Protein AF-A0A3L7QNC2-F1 (afdb_monomer)

Mean predicted aligned error: 6.71 Å

pLDDT: mean 83.03, std 13.18, range [39.28, 94.5]

Solvent-accessible surface area (backbone atoms only — not comparable to full-atom values): 5375 Å² total; per-residue (Å²): 134,83,81,76,73,72,75,81,75,78,63,50,63,39,46,62,66,66,43,55,74,58,24,48,76,41,83,70,45,57,19,59,52,102,90,37,72,56,58,41,26,38,30,34,75,87,78,59,36,32,34,35,63,65,64,33,72,47,60,46,96,85,60,37,39,36,32,36,63,84,47,78,49,76,47,58,71,82,54,62,56,66,62,29,39,18,23,35,66,45,80,108

Structure (mmCIF, N/CA/C/O backbone):
data_AF-A0A3L7QNC2-F1
#
_entry.id   AF-A0A3L7QNC2-F1
#
loop_
_atom_site.group_PDB
_atom_site.id
_atom_site.type_symbol
_atom_site.label_atom_id
_atom_site.label_alt_id
_atom_site.label_comp_id
_atom_site.label_asym_id
_atom_site.label_entity_id
_atom_site.label_seq_id
_atom_site.pdbx_PDB_ins_code
_atom_site.Cartn_x
_atom_site.Cartn_y
_atom_site.Cartn_z
_atom_site.occupancy
_atom_site.B_iso_or_equiv
_atom_site.auth_seq_id
_atom_site.auth_comp_id
_atom_site.auth_asym_id
_atom_site.auth_atom_id
_atom_site.pdbx_PDB_model_num
ATOM 1 N N . MET A 1 1 ? -2.504 35.731 13.638 1.00 39.28 1 MET A N 1
ATOM 2 C CA . MET A 1 1 ? -2.916 34.347 13.955 1.00 39.28 1 MET A CA 1
ATOM 3 C C . MET A 1 1 ? -2.408 33.453 12.840 1.00 39.28 1 MET A C 1
ATOM 5 O O . MET A 1 1 ? -3.051 33.343 11.807 1.00 39.28 1 MET A O 1
ATOM 9 N N . GLU A 1 2 ? -1.210 32.899 13.000 1.00 41.47 2 GLU A N 1
ATOM 10 C CA . GLU A 1 2 ? -0.651 31.956 12.032 1.00 41.47 2 GLU A CA 1
ATOM 11 C C . GLU A 1 2 ? -1.347 30.609 12.233 1.00 41.47 2 GLU A C 1
ATOM 13 O O . GLU A 1 2 ? -1.151 29.934 13.247 1.00 41.47 2 GLU A O 1
ATOM 18 N N . LEU A 1 3 ? -2.210 30.238 11.286 1.00 44.41 3 LEU A N 1
ATOM 19 C CA . LEU A 1 3 ? -2.724 28.880 11.159 1.00 44.41 3 LEU A CA 1
ATOM 20 C C . LEU A 1 3 ? -1.520 27.969 10.913 1.00 44.41 3 LEU A C 1
ATOM 22 O O . LEU A 1 3 ? -1.102 27.764 9.776 1.00 44.41 3 LEU A O 1
ATOM 26 N N . LYS A 1 4 ? -0.930 27.440 11.992 1.00 44.16 4 LYS A N 1
ATOM 27 C CA . LYS A 1 4 ? -0.016 26.301 11.933 1.00 44.16 4 LYS A CA 1
ATOM 28 C C . LYS A 1 4 ? -0.804 25.165 11.299 1.00 44.16 4 LYS A C 1
ATOM 30 O O . LYS A 1 4 ? -1.495 24.428 12.000 1.00 44.16 4 LYS A O 1
ATOM 35 N N . MET A 1 5 ? -0.725 25.050 9.975 1.00 45.28 5 MET A N 1
ATOM 36 C CA . MET A 1 5 ? -1.130 23.864 9.240 1.00 45.28 5 MET A CA 1
ATOM 37 C C . MET A 1 5 ? -0.331 22.723 9.862 1.00 45.28 5 MET A C 1
ATOM 39 O O . MET A 1 5 ? 0.855 22.549 9.573 1.00 45.28 5 MET A O 1
ATOM 43 N N . LYS A 1 6 ? -0.935 22.011 10.821 1.00 50.75 6 LYS A N 1
ATOM 44 C CA . LYS A 1 6 ? -0.392 20.762 11.344 1.00 50.75 6 LYS A CA 1
ATOM 45 C C . LYS A 1 6 ? -0.203 19.902 10.106 1.00 50.75 6 LYS A C 1
ATOM 47 O O . LYS A 1 6 ? -1.194 19.463 9.535 1.00 50.75 6 LYS A O 1
ATOM 52 N N . ARG A 1 7 ? 1.043 19.743 9.646 1.00 56.56 7 ARG A N 1
ATOM 53 C CA . ARG A 1 7 ? 1.374 18.839 8.543 1.00 56.56 7 ARG A CA 1
ATOM 54 C C . ARG A 1 7 ? 0.733 17.503 8.897 1.00 56.56 7 ARG A C 1
ATOM 56 O O . ARG A 1 7 ? 1.151 16.881 9.874 1.00 56.56 7 ARG A O 1
ATOM 63 N N . LEU A 1 8 ? -0.330 17.130 8.185 1.00 61.44 8 LEU A N 1
ATOM 64 C CA . LEU A 1 8 ? -1.002 15.855 8.385 1.00 61.44 8 LEU A CA 1
ATOM 65 C C . LEU A 1 8 ? 0.053 14.779 8.155 1.00 61.44 8 LEU A C 1
ATOM 67 O O . LEU A 1 8 ? 0.588 14.626 7.058 1.00 61.44 8 LEU A O 1
ATOM 71 N N . LYS A 1 9 ? 0.448 14.113 9.240 1.00 73.31 9 LYS A N 1
ATOM 72 C CA . LYS A 1 9 ? 1.461 13.071 9.180 1.00 73.31 9 LYS A CA 1
ATOM 73 C C . LYS A 1 9 ? 0.773 11.814 8.666 1.00 73.31 9 LYS A C 1
ATOM 75 O O . LYS A 1 9 ? -0.042 11.230 9.376 1.00 73.31 9 LYS A O 1
ATOM 80 N N . TYR A 1 10 ? 1.096 11.433 7.436 1.00 81.06 10 TYR A N 1
ATOM 81 C CA . TYR A 1 10 ? 0.665 10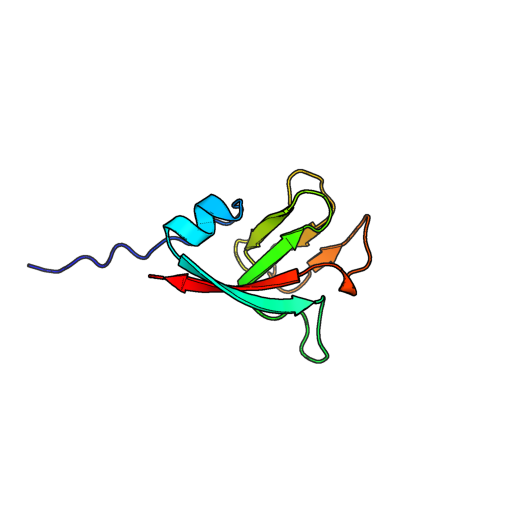.169 6.851 1.00 81.06 10 TYR A CA 1
ATOM 82 C C . TYR A 1 10 ? 1.152 9.004 7.726 1.00 81.06 10 TYR A C 1
ATOM 84 O O . TYR A 1 10 ? 2.353 8.936 8.009 1.00 81.06 10 TYR A O 1
ATOM 92 N N . PRO A 1 11 ? 0.256 8.121 8.198 1.00 86.12 11 PRO A N 1
ATOM 93 C CA . PRO A 1 11 ? 0.648 6.979 9.015 1.00 86.12 11 PRO A CA 1
ATOM 94 C C . PRO A 1 11 ? 1.466 5.986 8.186 1.00 86.12 11 PRO A C 1
ATOM 96 O O . PRO A 1 11 ? 1.067 5.633 7.085 1.00 86.12 11 PRO A O 1
ATOM 99 N N . ASP A 1 12 ? 2.595 5.500 8.693 1.00 87.06 12 ASP A N 1
ATOM 100 C CA . ASP A 1 12 ? 3.435 4.578 7.913 1.00 87.06 12 ASP A CA 1
ATOM 101 C C . ASP A 1 12 ? 2.766 3.211 7.689 1.00 87.06 12 ASP A C 1
ATOM 103 O O . ASP A 1 12 ? 3.009 2.555 6.679 1.00 87.06 12 ASP A O 1
ATOM 107 N N . VAL A 1 13 ? 1.903 2.802 8.620 1.00 88.81 13 VAL A N 1
ATOM 108 C CA . VAL A 1 13 ? 1.076 1.597 8.544 1.00 88.81 13 VAL A CA 1
ATOM 109 C C . VAL A 1 13 ? -0.303 1.941 9.100 1.00 88.81 13 VAL A C 1
ATOM 111 O O . VAL A 1 13 ? -0.393 2.542 10.172 1.00 88.81 13 VAL A O 1
ATOM 114 N N . ALA A 1 14 ? -1.365 1.586 8.382 1.00 90.31 14 ALA A N 1
ATOM 115 C CA . ALA A 1 14 ? -2.742 1.824 8.804 1.00 90.31 14 ALA A CA 1
ATOM 116 C C . ALA A 1 14 ? -3.702 0.808 8.174 1.00 90.31 14 ALA A C 1
ATOM 118 O O . ALA A 1 14 ? -3.421 0.235 7.124 1.00 90.31 14 ALA A O 1
ATOM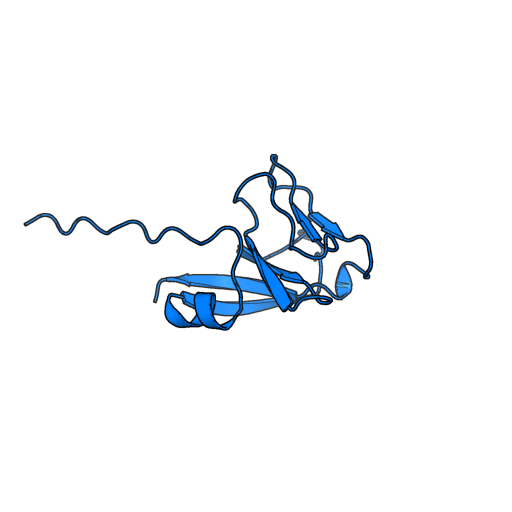 119 N N . ASP A 1 15 ? -4.846 0.585 8.807 1.00 91.19 15 ASP A N 1
ATOM 120 C CA . ASP A 1 15 ? -5.979 -0.093 8.184 1.00 91.19 15 ASP A CA 1
ATOM 121 C C . ASP A 1 15 ? -6.798 0.878 7.309 1.00 91.19 15 ASP A C 1
ATOM 123 O O . ASP A 1 15 ? -6.604 2.100 7.327 1.00 91.19 15 ASP A O 1
ATOM 127 N N . GLU A 1 16 ? -7.729 0.323 6.532 1.00 89.12 16 GLU A N 1
ATOM 128 C CA . GLU A 1 16 ? -8.557 1.098 5.608 1.00 89.12 16 GLU A CA 1
ATOM 129 C C . GLU A 1 16 ? -9.415 2.159 6.310 1.00 89.12 16 GLU A C 1
ATOM 131 O O . GLU A 1 16 ? -9.546 3.276 5.806 1.00 89.12 16 GLU A O 1
ATOM 136 N N . ALA A 1 17 ? -10.002 1.826 7.464 1.00 89.44 17 ALA A N 1
ATOM 137 C CA . ALA A 1 17 ? -10.904 2.723 8.176 1.00 89.44 17 ALA A CA 1
ATOM 138 C C . ALA A 1 17 ? -10.132 3.925 8.730 1.00 89.44 17 ALA A C 1
ATOM 140 O O . ALA A 1 17 ? -10.552 5.067 8.539 1.00 89.44 17 ALA A O 1
ATOM 141 N N . THR A 1 18 ? -8.954 3.679 9.309 1.00 89.69 18 THR A N 1
ATOM 142 C CA . THR A 1 18 ? -8.049 4.730 9.791 1.00 89.69 18 THR A CA 1
ATOM 143 C C . THR A 1 18 ? -7.614 5.676 8.668 1.00 89.69 18 THR A C 1
ATOM 145 O O . THR A 1 18 ? -7.559 6.893 8.867 1.00 89.69 18 THR A O 1
ATOM 148 N N . LEU A 1 19 ? -7.313 5.150 7.474 1.00 88.75 19 LEU A N 1
ATOM 149 C CA . LEU A 1 19 ? -6.969 5.998 6.331 1.00 88.75 19 LEU A CA 1
ATOM 150 C C . LEU A 1 19 ? -8.175 6.798 5.834 1.00 88.75 19 LEU A C 1
ATOM 152 O O . LEU A 1 19 ? -8.059 8.009 5.663 1.00 88.75 19 LEU A O 1
ATOM 156 N N . LYS A 1 20 ? -9.336 6.160 5.653 1.00 90.06 20 LYS A N 1
ATOM 157 C CA . LYS A 1 20 ? -10.557 6.818 5.155 1.00 90.06 20 LYS A CA 1
ATOM 158 C C . LYS A 1 20 ? -11.129 7.863 6.119 1.00 90.06 20 LYS A C 1
ATOM 160 O O . LYS A 1 20 ? -11.812 8.782 5.670 1.00 90.06 20 LYS A O 1
ATOM 165 N N . GLU A 1 21 ? -10.848 7.754 7.419 1.00 90.44 21 GLU A N 1
ATOM 166 C CA . GLU A 1 21 ? -11.227 8.762 8.420 1.00 90.44 21 GLU A CA 1
ATOM 167 C C . GLU A 1 21 ? -10.553 10.116 8.144 1.00 90.44 21 GLU A C 1
ATOM 169 O O . GLU A 1 21 ? -11.174 11.168 8.295 1.00 90.44 21 GLU A O 1
ATOM 174 N N . ARG A 1 22 ? -9.281 10.096 7.726 1.00 85.75 22 ARG A N 1
ATOM 175 C CA . ARG A 1 22 ? -8.418 11.292 7.669 1.00 85.75 22 ARG A CA 1
ATOM 176 C C . ARG A 1 22 ? -8.018 11.706 6.257 1.00 85.75 22 ARG A C 1
ATOM 178 O O . ARG A 1 22 ? -7.578 12.836 6.056 1.00 85.75 22 ARG A O 1
ATOM 185 N N . PHE A 1 23 ? -8.160 10.805 5.294 1.00 90.25 23 PHE A N 1
ATOM 186 C CA . PHE A 1 23 ? -7.691 10.969 3.926 1.00 90.25 23 PHE A CA 1
ATOM 187 C C . PHE A 1 23 ? -8.754 10.504 2.928 1.00 90.25 23 PHE A C 1
ATOM 189 O O . PHE A 1 23 ? -9.612 9.668 3.219 1.00 90.25 23 PHE A O 1
ATOM 196 N N . VAL A 1 24 ? -8.701 11.054 1.721 1.00 91.31 24 VAL A N 1
ATOM 197 C CA . VAL A 1 24 ? -9.365 10.471 0.558 1.00 91.31 24 VAL A CA 1
ATOM 198 C C . VAL A 1 24 ? -8.457 9.361 0.050 1.00 91.31 24 VAL A C 1
ATOM 200 O O . VAL A 1 24 ? -7.288 9.608 -0.221 1.00 91.31 24 VAL A O 1
ATOM 203 N N . VAL A 1 25 ? -8.980 8.138 -0.038 1.00 92.12 25 VAL A N 1
ATOM 204 C CA . VAL A 1 25 ? -8.229 6.958 -0.482 1.00 92.12 25 VAL A CA 1
ATOM 205 C C . VAL A 1 25 ? -8.719 6.571 -1.869 1.00 92.12 25 VAL A C 1
ATOM 207 O O . VAL A 1 25 ? -9.886 6.217 -2.030 1.00 92.12 25 VAL A O 1
ATOM 210 N N . GLN A 1 26 ? -7.836 6.642 -2.862 1.00 94.50 26 GLN A N 1
ATOM 211 C CA . GLN A 1 26 ? -8.137 6.342 -4.256 1.00 94.50 26 GLN A CA 1
ATOM 212 C C . GLN A 1 26 ? -7.274 5.180 -4.739 1.00 94.50 26 GLN A C 1
ATOM 214 O O . GLN A 1 26 ? -6.053 5.205 -4.609 1.00 94.50 26 GLN A O 1
ATOM 219 N N . PHE A 1 27 ? -7.912 4.159 -5.301 1.00 94.31 27 PHE A N 1
ATOM 220 C CA . PHE A 1 27 ? -7.214 3.057 -5.956 1.00 94.31 27 PHE A CA 1
ATOM 221 C C . PHE A 1 27 ? -6.478 3.557 -7.207 1.00 94.31 27 PHE A C 1
ATOM 223 O O . PHE A 1 27 ? -7.035 4.346 -7.972 1.00 94.31 27 PHE A O 1
ATOM 230 N N . VAL A 1 28 ? -5.244 3.092 -7.407 1.00 93.75 28 VAL A N 1
ATOM 231 C CA . VAL A 1 28 ? -4.390 3.481 -8.540 1.00 93.75 28 VAL A CA 1
ATOM 232 C C . VAL A 1 28 ? -4.174 2.300 -9.477 1.00 93.75 28 VAL A C 1
ATOM 234 O O . VAL A 1 28 ? -4.558 2.367 -10.643 1.00 93.75 28 VAL A O 1
ATOM 237 N N . SER A 1 29 ? -3.578 1.215 -8.984 1.00 93.25 29 SER A N 1
ATOM 238 C CA . SER A 1 29 ? -3.240 0.051 -9.804 1.00 93.25 29 SER A CA 1
ATOM 239 C C . SER A 1 29 ? -3.104 -1.223 -8.972 1.00 93.25 29 SER A C 1
ATOM 241 O O . SER A 1 29 ? -3.046 -1.184 -7.745 1.00 93.25 29 SER A O 1
ATOM 243 N N . ASN A 1 30 ? -3.030 -2.366 -9.650 1.00 92.81 30 ASN A N 1
ATOM 244 C CA . ASN A 1 30 ? -2.633 -3.630 -9.041 1.00 92.81 30 ASN A CA 1
ATOM 245 C C . ASN A 1 30 ? -1.173 -3.926 -9.392 1.00 92.81 30 ASN A C 1
ATOM 247 O O . ASN A 1 30 ? -0.816 -3.985 -10.568 1.00 92.81 30 ASN A O 1
ATOM 251 N N . GLY A 1 31 ? -0.352 -4.141 -8.372 1.00 88.56 31 GLY A N 1
ATOM 252 C CA . GLY A 1 31 ? 1.070 -4.419 -8.485 1.00 88.56 31 GLY A CA 1
ATOM 253 C C . GLY A 1 31 ? 1.914 -3.251 -8.998 1.00 88.56 31 GLY A C 1
ATOM 254 O O . GLY A 1 31 ? 1.460 -2.102 -9.051 1.00 88.56 31 GLY A O 1
ATOM 255 N N . PRO A 1 32 ? 3.172 -3.535 -9.370 1.00 88.88 32 PRO A N 1
ATOM 256 C CA . PRO A 1 32 ? 4.002 -2.588 -10.089 1.00 88.88 32 PRO A CA 1
ATOM 257 C C . PRO A 1 32 ? 3.544 -2.485 -11.548 1.00 88.88 32 PRO A C 1
ATOM 259 O O . PRO A 1 32 ? 3.206 -3.479 -12.187 1.00 88.88 32 PRO A O 1
ATOM 262 N N . THR A 1 33 ? 3.569 -1.269 -12.079 1.00 87.56 33 THR A N 1
ATOM 263 C CA . THR A 1 33 ? 3.363 -0.976 -13.503 1.00 87.56 33 THR A CA 1
ATOM 264 C C . THR A 1 33 ? 4.705 -0.938 -14.239 1.00 87.56 33 THR A C 1
ATOM 266 O O . THR A 1 33 ? 5.763 -1.119 -13.633 1.00 87.56 33 THR A O 1
ATOM 269 N N . ASP A 1 34 ? 4.696 -0.598 -15.529 1.00 86.81 34 ASP A N 1
ATOM 270 C CA . ASP A 1 34 ? 5.910 -0.328 -16.316 1.00 86.81 34 ASP A CA 1
ATOM 271 C C . ASP A 1 34 ? 6.762 0.816 -15.729 1.00 86.81 34 ASP A C 1
ATOM 273 O O . ASP A 1 34 ? 7.953 0.936 -16.015 1.00 86.81 34 ASP A O 1
ATOM 277 N N . ARG A 1 35 ? 6.154 1.665 -14.888 1.00 84.62 35 ARG A N 1
ATOM 278 C CA . ARG A 1 35 ? 6.810 2.759 -14.154 1.00 84.62 35 ARG A CA 1
ATOM 279 C C . ARG A 1 35 ? 7.155 2.384 -12.708 1.00 84.62 35 ARG A C 1
ATOM 281 O O . ARG A 1 35 ? 7.639 3.227 -11.955 1.00 84.62 35 ARG A O 1
ATOM 288 N N . GLY A 1 36 ? 6.919 1.132 -12.320 1.00 85.25 36 GLY A N 1
ATOM 289 C CA . GLY A 1 36 ? 7.068 0.622 -10.963 1.00 85.25 36 GLY A CA 1
ATOM 290 C C . GLY A 1 36 ? 5.795 0.759 -10.126 1.00 85.25 36 GLY A C 1
ATOM 291 O O . GLY A 1 36 ? 4.686 0.916 -10.637 1.00 85.25 36 GLY A O 1
ATOM 292 N N . TRP A 1 37 ? 5.951 0.660 -8.808 1.00 87.62 37 TRP A N 1
ATOM 293 C CA . TRP A 1 37 ? 4.851 0.788 -7.853 1.00 87.62 37 TRP A CA 1
ATOM 294 C C . TRP A 1 37 ? 4.324 2.219 -7.846 1.00 87.62 37 TRP A C 1
ATOM 296 O O . TRP A 1 37 ? 5.063 3.137 -7.490 1.00 87.62 37 TRP A O 1
ATOM 306 N N . GLU A 1 38 ? 3.059 2.423 -8.196 1.00 88.75 38 GLU A N 1
ATOM 307 C CA . GLU A 1 38 ? 2.417 3.743 -8.186 1.00 88.75 38 GLU A CA 1
ATOM 308 C C . GLU A 1 38 ? 1.687 4.007 -6.855 1.00 88.75 38 GLU A C 1
ATOM 310 O O . GLU A 1 38 ? 1.609 3.136 -5.991 1.00 88.75 38 GLU A O 1
ATOM 315 N N . GLY A 1 39 ? 1.254 5.249 -6.625 1.00 88.69 39 GLY A N 1
ATOM 316 C CA . GLY A 1 39 ? 0.559 5.649 -5.394 1.00 88.69 39 GLY A CA 1
ATOM 317 C C . GLY A 1 39 ? 1.444 5.817 -4.149 1.00 88.69 39 GLY A C 1
ATOM 318 O O . GLY A 1 39 ? 2.662 5.621 -4.173 1.00 88.69 39 GLY A O 1
ATOM 319 N N . ASN A 1 40 ? 0.808 6.194 -3.040 1.00 89.56 40 ASN A N 1
ATOM 320 C CA . ASN A 1 40 ? 1.443 6.466 -1.747 1.00 89.56 40 ASN A CA 1
ATOM 321 C C . ASN A 1 40 ? 1.398 5.263 -0.797 1.00 89.56 40 ASN A C 1
ATOM 323 O O . ASN A 1 40 ? 2.202 5.193 0.130 1.00 89.56 40 ASN A O 1
ATOM 327 N N . TYR A 1 41 ? 0.450 4.346 -0.988 1.00 92.25 41 TYR A N 1
ATOM 328 C CA . TYR A 1 41 ? 0.216 3.199 -0.116 1.00 92.25 41 TYR A CA 1
ATOM 329 C C . TYR A 1 41 ? 0.068 1.906 -0.908 1.00 92.25 41 TYR A C 1
ATOM 331 O O . TYR A 1 41 ? -0.429 1.899 -2.029 1.00 92.25 41 TYR A O 1
ATOM 339 N N . LEU A 1 42 ? 0.472 0.811 -0.276 1.00 9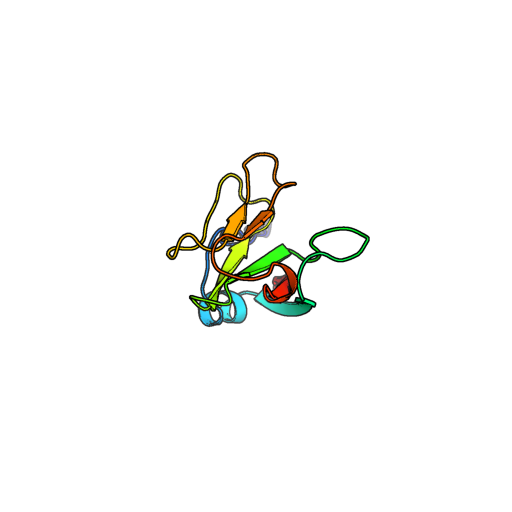2.31 42 LEU A N 1
ATOM 340 C CA . LEU A 1 42 ? 0.351 -0.555 -0.766 1.00 92.31 42 LEU A CA 1
ATOM 341 C C . LEU A 1 42 ? -0.539 -1.320 0.198 1.00 92.31 42 LEU A C 1
ATOM 343 O O . LEU A 1 42 ? -0.255 -1.342 1.394 1.00 92.31 42 LEU A O 1
ATOM 347 N N . LYS A 1 43 ? -1.598 -1.950 -0.288 1.00 94.06 43 LYS A N 1
ATOM 348 C CA . LYS A 1 43 ? -2.485 -2.760 0.536 1.00 94.06 43 LYS A CA 1
ATOM 349 C C . LYS A 1 43 ? -2.080 -4.221 0.432 1.00 94.06 43 LYS A C 1
ATOM 351 O O . LYS A 1 43 ? -2.004 -4.795 -0.651 1.00 94.06 43 LYS A O 1
ATOM 356 N N . CYS A 1 44 ? -1.824 -4.826 1.583 1.00 92.62 44 CYS A N 1
ATOM 357 C CA . CYS A 1 44 ? -1.477 -6.231 1.663 1.00 92.62 44 CYS A CA 1
ATOM 358 C C . CYS A 1 44 ? -2.693 -7.109 1.327 1.00 92.62 44 CYS A C 1
ATOM 360 O O . CYS A 1 44 ? -3.690 -7.014 2.043 1.00 92.62 44 CYS A O 1
ATOM 362 N N . PRO A 1 45 ? -2.620 -7.996 0.318 1.00 91.06 45 PRO A N 1
ATOM 363 C CA . PRO A 1 45 ? -3.729 -8.890 -0.023 1.00 91.06 45 PRO A CA 1
ATOM 364 C C . PRO A 1 45 ? -4.010 -9.933 1.069 1.00 91.06 45 PRO A C 1
ATOM 366 O O . PRO A 1 45 ? -5.114 -10.454 1.146 1.00 91.06 45 PRO A O 1
ATOM 369 N N . GLU A 1 46 ? -3.036 -10.214 1.940 1.00 90.69 46 GLU A N 1
ATOM 370 C CA . GLU A 1 46 ? -3.170 -11.221 3.001 1.00 90.69 46 GLU A CA 1
ATOM 371 C C . GLU A 1 46 ? -3.846 -10.665 4.256 1.00 90.69 46 GLU A C 1
ATOM 373 O O . GLU A 1 46 ? -4.743 -11.285 4.817 1.00 90.69 46 GLU A O 1
ATOM 378 N N . CYS A 1 47 ? -3.413 -9.489 4.721 1.00 90.19 47 CYS A N 1
ATOM 379 C CA . CYS A 1 47 ? -3.889 -8.919 5.985 1.00 90.19 47 CYS A CA 1
ATOM 380 C C . CYS A 1 47 ? -4.692 -7.620 5.821 1.00 90.19 47 CYS A C 1
ATOM 382 O O . CYS A 1 47 ? -5.091 -7.031 6.821 1.00 90.19 47 CYS A O 1
ATOM 384 N N . GLY A 1 48 ? -4.881 -7.124 4.594 1.00 90.38 48 GLY A N 1
ATOM 385 C CA . GLY A 1 48 ? -5.666 -5.920 4.283 1.00 90.38 48 GLY A CA 1
ATOM 386 C C . GLY A 1 48 ? -5.074 -4.592 4.770 1.00 90.38 48 GLY A C 1
ATOM 387 O O . GLY A 1 48 ? -5.6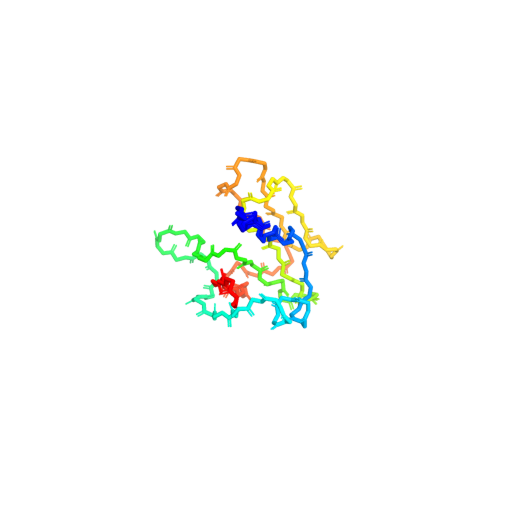95 -3.546 4.601 1.00 90.38 48 GLY A O 1
ATOM 388 N N . ILE A 1 49 ? -3.886 -4.616 5.378 1.00 93.19 49 ILE A N 1
ATOM 389 C CA . ILE A 1 49 ? -3.211 -3.436 5.929 1.00 93.19 49 ILE A CA 1
ATOM 390 C C . ILE A 1 49 ? -2.550 -2.631 4.815 1.00 93.19 49 ILE A C 1
ATOM 392 O O . ILE A 1 49 ? -1.946 -3.201 3.908 1.00 93.19 49 ILE A O 1
ATOM 396 N N . PHE A 1 50 ? -2.611 -1.310 4.937 1.00 92.69 50 PHE A N 1
ATOM 397 C CA . PHE A 1 50 ? -1.971 -0.352 4.054 1.00 92.69 50 PHE A CA 1
ATOM 398 C C . PHE A 1 50 ? -0.598 0.034 4.614 1.00 92.69 50 PHE A C 1
ATOM 400 O O . PHE A 1 50 ? -0.479 0.488 5.754 1.00 92.69 50 PHE A O 1
ATOM 407 N N . ILE A 1 51 ? 0.443 -0.123 3.799 1.00 91.44 51 I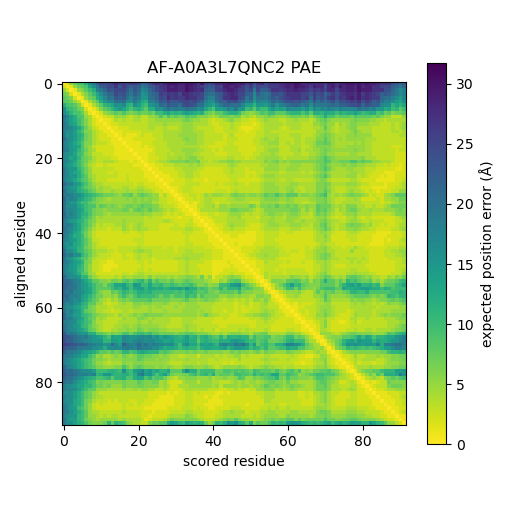LE A N 1
ATOM 408 C CA . ILE A 1 51 ? 1.821 0.272 4.095 1.00 91.44 51 ILE A CA 1
ATOM 409 C C . ILE A 1 51 ? 2.164 1.486 3.242 1.00 91.44 51 ILE A C 1
ATOM 411 O O . ILE A 1 51 ? 1.992 1.463 2.024 1.00 91.44 51 ILE A O 1
ATOM 415 N N . ARG A 1 52 ? 2.676 2.545 3.864 1.00 89.69 52 ARG A N 1
ATOM 416 C CA . ARG A 1 52 ? 3.099 3.751 3.161 1.00 89.69 52 ARG A CA 1
ATOM 417 C C . ARG A 1 52 ? 4.403 3.511 2.405 1.00 89.69 52 ARG A C 1
ATOM 419 O O . ARG A 1 52 ? 5.431 3.178 2.997 1.00 89.69 52 ARG A O 1
ATOM 426 N N . LYS A 1 53 ? 4.390 3.801 1.110 1.00 83.81 53 LYS A N 1
ATOM 427 C CA . LYS A 1 53 ? 5.585 3.898 0.279 1.00 83.81 53 LYS A CA 1
ATOM 428 C C . LYS A 1 53 ? 6.309 5.201 0.631 1.00 83.81 53 LYS A C 1
ATOM 430 O O . LYS A 1 53 ? 5.760 6.290 0.481 1.00 83.81 53 LYS A O 1
ATOM 435 N N . GLY A 1 54 ? 7.521 5.091 1.168 1.00 73.06 54 GLY A N 1
ATOM 436 C CA . GLY A 1 54 ? 8.341 6.246 1.544 1.00 73.06 54 GLY A CA 1
ATOM 437 C C . GLY A 1 54 ? 8.355 6.634 3.031 1.00 73.06 54 GLY A C 1
ATOM 438 O O . GLY A 1 54 ? 8.806 7.721 3.385 1.00 73.06 54 GLY A O 1
ATOM 439 N N . GLY A 1 55 ? 7.865 5.758 3.914 1.00 66.00 55 GLY A N 1
ATOM 440 C CA . GLY A 1 55 ? 7.944 5.905 5.379 1.00 66.00 55 GLY A CA 1
ATOM 441 C C . GLY A 1 55 ? 9.215 5.325 6.026 1.00 66.00 55 GLY A C 1
ATOM 442 O O . GLY A 1 55 ? 9.279 5.198 7.251 1.00 66.00 55 GLY A O 1
ATOM 443 N N . GLY A 1 56 ? 10.212 4.934 5.223 1.00 67.50 56 GLY A N 1
ATOM 444 C CA . GLY A 1 56 ? 11.384 4.160 5.653 1.00 67.50 56 GLY A CA 1
ATOM 445 C C . GLY A 1 56 ? 11.129 2.648 5.663 1.00 67.50 56 GLY A C 1
ATOM 446 O O . GLY A 1 56 ? 10.201 2.174 5.014 1.00 67.50 56 GLY A O 1
ATOM 447 N N . ASN A 1 57 ? 11.949 1.904 6.417 1.00 76.00 57 ASN A N 1
ATOM 448 C CA . ASN A 1 57 ? 11.912 0.442 6.456 1.00 76.00 57 ASN A CA 1
ATOM 449 C C . ASN A 1 57 ? 10.657 -0.091 7.169 1.00 76.00 57 ASN A C 1
ATOM 451 O O . ASN A 1 57 ? 10.592 -0.077 8.407 1.00 76.00 57 ASN A O 1
ATOM 455 N N . LYS A 1 58 ? 9.633 -0.493 6.412 1.00 83.06 58 LYS A N 1
ATOM 456 C CA . LYS A 1 58 ? 8.312 -0.856 6.950 1.00 83.06 58 LYS A CA 1
ATOM 457 C C . LYS A 1 58 ? 7.747 -2.076 6.246 1.00 83.06 58 LYS A C 1
ATOM 459 O O . LYS A 1 58 ? 7.768 -2.171 5.027 1.00 83.06 58 LYS A O 1
ATOM 464 N N . GLY A 1 59 ? 7.171 -2.982 7.024 1.00 85.50 59 GLY A N 1
ATOM 465 C CA . GLY A 1 59 ? 6.428 -4.124 6.508 1.00 85.50 59 GLY A CA 1
ATOM 466 C C . GLY A 1 59 ? 5.044 -4.208 7.127 1.00 85.50 59 GLY A C 1
ATOM 467 O O . GLY A 1 59 ? 4.793 -3.650 8.199 1.00 85.50 59 GLY A O 1
ATOM 468 N N . CYS A 1 60 ? 4.138 -4.911 6.453 1.00 88.50 60 CYS A N 1
ATOM 469 C CA . CYS A 1 60 ? 2.862 -5.264 7.064 1.00 88.50 60 CYS A CA 1
ATOM 470 C C . CYS A 1 60 ? 3.058 -6.276 8.207 1.00 88.50 60 CYS A C 1
ATOM 472 O O . CYS A 1 60 ? 4.027 -7.040 8.181 1.00 88.50 60 CYS A O 1
ATOM 474 N N . PRO A 1 61 ? 2.105 -6.372 9.151 1.00 87.19 61 PRO A N 1
ATOM 475 C CA . PRO A 1 61 ? 2.193 -7.292 10.286 1.00 87.19 61 PRO A CA 1
ATOM 476 C C . PRO A 1 61 ? 2.349 -8.769 9.901 1.00 87.19 61 PRO A C 1
ATOM 478 O O . PRO A 1 61 ? 3.031 -9.506 10.603 1.00 87.19 61 PRO A O 1
ATOM 481 N N . CYS A 1 62 ? 1.759 -9.207 8.781 1.00 87.88 62 CYS A N 1
ATOM 482 C CA . CYS A 1 62 ? 1.904 -10.586 8.304 1.00 87.88 62 CYS A CA 1
ATOM 483 C C . CYS A 1 62 ? 3.233 -10.854 7.574 1.00 87.88 62 CYS A C 1
ATOM 485 O O . CYS A 1 62 ? 3.492 -11.982 7.171 1.00 87.88 62 CYS A O 1
ATOM 487 N N . GLY A 1 63 ? 4.071 -9.833 7.364 1.00 86.50 63 GLY A N 1
ATOM 488 C CA . GLY A 1 63 ? 5.366 -9.968 6.692 1.00 86.50 63 GLY A CA 1
ATOM 489 C C . GLY A 1 63 ? 5.302 -10.244 5.184 1.00 86.50 63 GLY A C 1
ATOM 490 O O . GLY A 1 63 ? 6.348 -10.479 4.581 1.00 86.50 63 GLY A O 1
ATOM 491 N N . ASN A 1 64 ? 4.115 -10.209 4.569 1.00 90.00 64 ASN A N 1
ATOM 492 C CA . ASN A 1 64 ? 3.960 -10.428 3.130 1.00 90.00 64 ASN A CA 1
ATOM 493 C C . ASN A 1 64 ? 4.553 -9.277 2.303 1.00 90.00 64 ASN A C 1
ATOM 495 O O . ASN A 1 64 ? 5.296 -9.544 1.370 1.00 90.00 64 ASN A O 1
ATOM 499 N N . ILE A 1 65 ? 4.262 -8.020 2.655 1.00 90.12 65 ILE A N 1
ATOM 500 C CA . ILE A 1 65 ? 4.812 -6.820 2.008 1.00 90.12 65 ILE A CA 1
ATOM 501 C C . ILE A 1 65 ? 5.874 -6.182 2.896 1.00 90.12 65 ILE A C 1
ATOM 503 O O . ILE A 1 65 ? 5.650 -5.968 4.092 1.00 90.12 65 ILE A O 1
ATOM 507 N N . PHE A 1 66 ? 6.989 -5.803 2.280 1.00 88.75 66 PHE A N 1
ATOM 508 C CA . PHE A 1 66 ? 8.077 -5.058 2.899 1.00 88.75 66 PHE A CA 1
ATOM 509 C C . PHE A 1 66 ? 8.579 -3.952 1.967 1.00 88.75 66 PHE A C 1
ATOM 511 O O . PHE A 1 66 ? 8.839 -4.203 0.793 1.00 88.75 66 PHE A O 1
ATOM 518 N N . VAL A 1 67 ? 8.720 -2.736 2.488 1.00 86.81 67 VAL A N 1
ATOM 519 C CA . VAL A 1 67 ? 9.234 -1.556 1.787 1.00 86.81 67 VAL A CA 1
ATOM 520 C C . VAL A 1 67 ? 10.558 -1.170 2.428 1.00 86.81 67 VAL A C 1
ATOM 522 O O . VAL A 1 67 ? 10.609 -0.888 3.625 1.00 86.81 67 VAL A O 1
ATOM 525 N N . ASP A 1 68 ? 11.620 -1.179 1.629 1.00 80.75 68 ASP A N 1
ATOM 526 C CA . ASP A 1 68 ? 12.978 -0.927 2.105 1.00 80.75 68 ASP A CA 1
ATOM 527 C C . ASP A 1 68 ? 13.224 0.556 2.469 1.00 80.75 68 ASP A C 1
ATOM 529 O O . ASP A 1 68 ? 12.483 1.455 2.062 1.00 80.75 68 ASP A O 1
ATOM 533 N N . SER A 1 69 ? 14.291 0.815 3.233 1.00 66.19 69 SER A N 1
ATOM 534 C CA . SER A 1 69 ? 14.699 2.141 3.723 1.00 66.19 69 SER A CA 1
ATOM 535 C C . SER A 1 69 ? 15.004 3.133 2.605 1.00 66.19 69 SER A C 1
ATOM 537 O O . SER A 1 69 ? 14.730 4.321 2.772 1.00 66.19 69 SER A O 1
ATOM 539 N N . ASP A 1 70 ? 15.518 2.651 1.468 1.00 64.06 70 ASP A N 1
ATOM 540 C CA . ASP A 1 70 ? 15.734 3.479 0.278 1.00 64.06 70 ASP A CA 1
ATOM 541 C C . ASP A 1 70 ? 14.419 3.837 -0.433 1.00 64.06 70 ASP A C 1
ATOM 543 O O . ASP A 1 70 ? 14.423 4.598 -1.388 1.00 64.06 70 ASP A O 1
ATOM 547 N N . MET A 1 71 ? 13.269 3.327 0.023 1.00 60.88 71 MET A N 1
ATOM 548 C CA . MET A 1 71 ? 11.923 3.647 -0.478 1.00 60.88 71 MET A CA 1
ATOM 549 C C . MET A 1 71 ? 11.635 3.231 -1.934 1.00 60.88 71 MET A C 1
ATOM 551 O O . MET A 1 71 ? 10.525 3.453 -2.416 1.00 60.88 71 MET A O 1
ATOM 555 N N . PHE A 1 72 ? 12.592 2.598 -2.621 1.00 65.06 72 PHE A N 1
ATOM 556 C CA . PHE A 1 72 ? 12.469 2.171 -4.023 1.00 65.06 72 PHE A CA 1
ATOM 557 C C . PHE A 1 72 ? 12.198 0.676 -4.208 1.00 65.06 72 PHE A C 1
ATOM 559 O O . PHE A 1 72 ? 11.812 0.258 -5.298 1.00 65.06 72 PHE A O 1
ATOM 566 N N . ARG A 1 73 ? 12.400 -0.145 -3.170 1.00 78.62 73 ARG A N 1
ATOM 567 C CA . ARG A 1 73 ? 12.219 -1.599 -3.254 1.00 78.62 73 ARG A CA 1
ATOM 568 C C . ARG A 1 73 ? 11.047 -2.047 -2.401 1.00 78.62 73 ARG A C 1
ATOM 570 O O . ARG A 1 73 ? 11.057 -1.886 -1.184 1.00 78.62 73 ARG A O 1
ATOM 577 N N . VAL A 1 74 ? 10.064 -2.636 -3.068 1.00 85.56 74 VAL A N 1
ATOM 578 C CA . VAL A 1 74 ? 8.949 -3.353 -2.453 1.00 85.56 74 VAL A CA 1
ATOM 579 C C . VAL A 1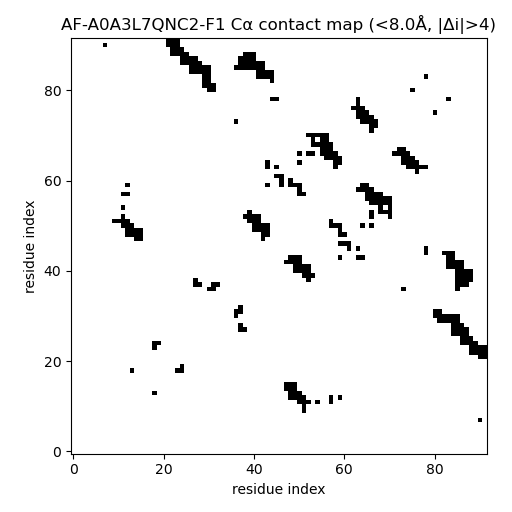 74 ? 9.217 -4.835 -2.667 1.00 85.56 74 VAL A C 1
ATOM 581 O O . VAL A 1 74 ? 9.500 -5.252 -3.783 1.00 85.56 74 VAL A O 1
ATOM 584 N N . SER A 1 75 ? 9.170 -5.617 -1.596 1.00 87.31 75 SER A N 1
ATOM 585 C CA . SER A 1 75 ? 9.253 -7.075 -1.646 1.00 87.31 75 SER 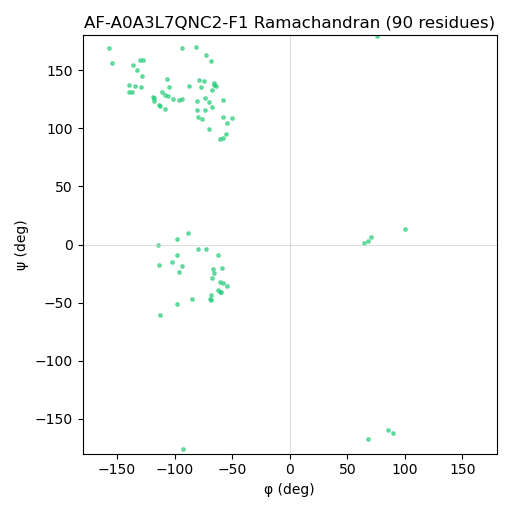A CA 1
ATOM 586 C C . SER A 1 75 ? 7.905 -7.662 -1.255 1.00 87.31 75 SER A C 1
ATOM 588 O O . SER A 1 75 ? 7.360 -7.284 -0.215 1.00 87.31 75 SER A O 1
ATOM 590 N N . VAL A 1 76 ? 7.400 -8.600 -2.055 1.00 89.38 76 VAL A N 1
ATOM 591 C CA . VAL A 1 76 ? 6.186 -9.369 -1.756 1.00 89.38 76 VAL A CA 1
ATOM 592 C C . VAL A 1 76 ? 6.567 -10.845 -1.640 1.00 89.38 76 VAL A C 1
ATOM 594 O O . VAL A 1 76 ? 7.203 -11.385 -2.540 1.00 89.38 76 VAL A O 1
ATOM 597 N N . ARG A 1 77 ? 6.267 -11.479 -0.501 1.00 87.62 77 ARG A N 1
ATOM 598 C CA . ARG A 1 77 ? 6.770 -12.826 -0.168 1.00 87.62 77 ARG A CA 1
ATOM 599 C C . ARG A 1 77 ? 5.786 -13.955 -0.452 1.00 87.62 77 ARG A C 1
ATOM 601 O O . ARG A 1 77 ? 6.169 -14.941 -1.070 1.00 87.62 77 ARG A O 1
ATOM 608 N N . SER A 1 78 ? 4.557 -13.837 0.042 1.00 79.88 78 SER A N 1
ATOM 609 C CA . SER A 1 78 ? 3.567 -14.925 0.017 1.00 79.88 78 SER A CA 1
ATOM 610 C C . SER A 1 78 ? 2.647 -14.868 -1.200 1.00 79.88 78 SER A C 1
ATOM 612 O O . SER A 1 78 ? 1.996 -15.853 -1.531 1.00 79.88 78 SER A O 1
ATOM 614 N N . SER A 1 79 ? 2.570 -13.716 -1.864 1.00 79.88 79 SER A N 1
ATOM 615 C CA . SER A 1 79 ? 1.616 -13.439 -2.942 1.00 79.88 79 SER A CA 1
ATOM 616 C C . SER A 1 79 ? 2.318 -12.863 -4.168 1.00 79.88 79 SER A C 1
ATOM 618 O O . SER A 1 79 ? 3.424 -12.331 -4.071 1.00 79.88 79 SER A O 1
ATOM 620 N N . CYS A 1 80 ? 1.688 -12.972 -5.340 1.00 83.62 80 CYS A N 1
ATOM 621 C CA . CYS A 1 80 ? 2.202 -12.329 -6.545 1.00 83.62 80 CYS A CA 1
ATOM 622 C C . CYS A 1 80 ? 2.136 -10.808 -6.387 1.00 83.62 80 CYS A C 1
ATOM 624 O O . CYS A 1 80 ? 1.121 -10.278 -5.936 1.00 83.62 80 CYS A O 1
ATOM 626 N N . GLU A 1 81 ? 3.169 -10.092 -6.827 1.00 85.50 81 GLU A N 1
ATOM 627 C CA . GLU A 1 81 ? 3.209 -8.625 -6.763 1.00 85.50 81 GLU A CA 1
ATOM 628 C C . GLU A 1 81 ? 1.982 -7.985 -7.430 1.00 85.50 81 GLU A C 1
ATOM 630 O O . GLU A 1 81 ? 1.414 -7.041 -6.893 1.00 85.50 81 GLU A O 1
ATOM 635 N N . SER A 1 82 ? 1.485 -8.576 -8.521 1.00 86.69 82 SER A N 1
ATOM 636 C CA . SER A 1 82 ? 0.269 -8.168 -9.241 1.00 86.69 82 SER A CA 1
ATOM 637 C C . SER A 1 82 ? -1.032 -8.254 -8.432 1.00 86.69 82 SER A C 1
ATOM 639 O O . SER A 1 82 ? -2.065 -7.810 -8.916 1.00 86.69 82 SER A O 1
ATOM 641 N N . THR A 1 83 ? -1.019 -8.844 -7.235 1.00 89.69 83 THR A N 1
ATOM 642 C CA . THR A 1 83 ? -2.190 -8.915 -6.337 1.00 89.69 83 THR A CA 1
ATOM 643 C C . THR A 1 83 ? -2.185 -7.833 -5.261 1.00 89.69 83 THR A C 1
ATOM 645 O O . THR A 1 83 ? -3.170 -7.669 -4.545 1.00 89.69 83 THR A O 1
ATOM 648 N N . VAL A 1 84 ? -1.086 -7.087 -5.132 1.00 91.81 84 VAL A N 1
ATOM 649 C CA . VAL A 1 84 ? -0.977 -5.981 -4.183 1.00 91.81 84 VAL A CA 1
ATOM 650 C C . VAL A 1 84 ? -1.647 -4.755 -4.775 1.00 91.81 84 VAL A C 1
ATOM 652 O O . VAL A 1 84 ? -1.191 -4.207 -5.771 1.00 91.81 84 VAL A O 1
ATOM 655 N N . GLU A 1 85 ? -2.710 -4.286 -4.144 1.00 94.12 85 GLU A N 1
ATOM 656 C CA . GLU A 1 85 ? -3.401 -3.079 -4.583 1.00 94.12 85 GLU A CA 1
ATOM 657 C C . GLU A 1 85 ? -2.612 -1.828 -4.157 1.00 94.12 85 GLU A C 1
ATOM 659 O O . GLU A 1 85 ? -2.159 -1.718 -3.012 1.00 94.12 85 GLU A O 1
ATOM 664 N N . THR A 1 86 ? -2.463 -0.858 -5.053 1.00 93.56 86 THR A N 1
ATOM 665 C CA . THR A 1 86 ? -1.802 0.420 -4.783 1.00 93.56 86 THR A CA 1
ATOM 666 C C . THR A 1 86 ? -2.824 1.546 -4.693 1.00 93.56 86 THR A C 1
ATOM 668 O O . THR A 1 86 ? -3.824 1.578 -5.414 1.00 93.56 86 THR A O 1
ATOM 671 N N . TYR A 1 87 ? -2.582 2.479 -3.777 1.00 93.69 87 TYR A N 1
ATOM 672 C CA . TYR A 1 87 ? -3.512 3.555 -3.469 1.00 93.69 87 TYR A CA 1
ATOM 673 C C . TYR A 1 87 ? -2.801 4.900 -3.367 1.00 93.69 87 TYR A C 1
ATOM 675 O O . TYR A 1 87 ? -1.752 5.040 -2.731 1.00 93.69 87 TYR A O 1
ATOM 683 N N . GLN A 1 88 ? -3.414 5.917 -3.955 1.00 92.62 88 GLN A N 1
ATOM 684 C CA . GLN A 1 88 ? -3.112 7.315 -3.714 1.00 92.62 88 GLN A CA 1
ATOM 685 C C . GLN A 1 88 ? -3.952 7.773 -2.524 1.00 92.62 88 GLN A C 1
ATOM 687 O O . GLN A 1 88 ? -5.133 7.436 -2.419 1.00 92.62 88 GLN A O 1
ATOM 692 N N . VAL A 1 89 ? -3.335 8.521 -1.612 1.00 90.19 89 VAL A N 1
ATOM 693 C CA . VAL A 1 89 ? -4.073 9.142 -0.513 1.00 90.19 89 VAL A CA 1
ATOM 694 C C . VAL A 1 89 ? -3.752 10.619 -0.435 1.00 90.19 89 VAL A C 1
ATOM 696 O O . VAL A 1 89 ? -2.579 10.999 -0.492 1.00 90.19 89 VAL A O 1
ATOM 699 N N . ASP A 1 90 ? -4.798 11.412 -0.255 1.00 88.12 90 ASP A N 1
ATOM 700 C CA . ASP A 1 90 ? -4.740 12.866 -0.181 1.00 88.12 90 ASP A CA 1
ATOM 701 C C . ASP A 1 90 ? -5.458 13.344 1.088 1.00 88.12 90 ASP A C 1
ATOM 703 O O . ASP A 1 90 ? -6.429 12.713 1.525 1.00 88.12 90 ASP A O 1
ATOM 707 N N . PRO A 1 91 ? -4.977 14.415 1.742 1.00 84.25 91 PRO A N 1
ATOM 708 C CA . PRO A 1 91 ? -5.614 14.934 2.940 1.00 84.25 91 PRO A CA 1
ATOM 709 C C . PRO A 1 91 ? -7.008 15.446 2.579 1.00 84.25 91 PRO A C 1
ATOM 711 O O . PRO A 1 91 ? -7.188 16.089 1.545 1.00 84.25 91 PRO A O 1
ATOM 714 N N . ARG A 1 92 ? -7.984 15.118 3.426 1.00 75.56 92 ARG A N 1
ATOM 715 C CA . ARG A 1 92 ? -9.333 15.680 3.328 1.00 75.56 92 ARG A CA 1
ATOM 716 C C . ARG A 1 92 ? -9.363 17.152 3.719 1.00 75.56 92 ARG A C 1
ATOM 718 O O . ARG A 1 92 ? -8.547 17.552 4.583 1.00 75.56 92 ARG A O 1
#

Sequence (92 aa):
MELKMKRLKYPDVADEATLKERFVVQFVSNGPTDRGWEGNYLKCPECGIFIRKGGGNKGCPCGNIFVDSDMFRVSVRSSCESTVETY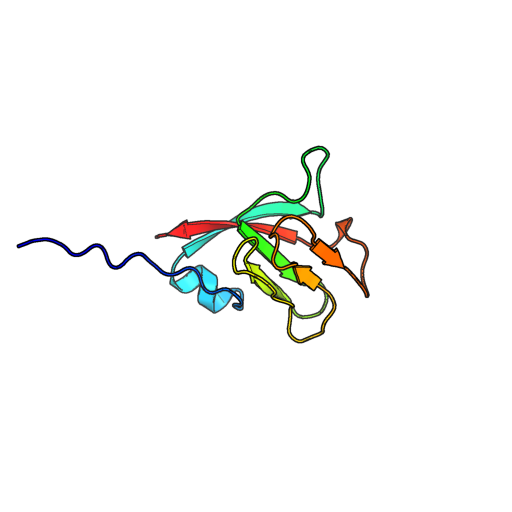QVDPR

Secondary structure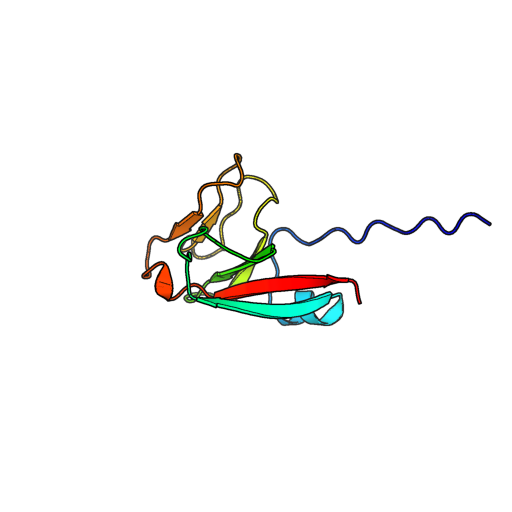 (DSSP, 8-state):
-----------SEE-HHHHHHHEEEEEEEESEETTEE-SSEEE-TTT--EEETTSSSEE-TTSSEEE-TTSS-EEESSS-GGGSEEEEEEE-

Foldseek 3Di:
DDPPPPPPDDDQKAAPVVQVVWKDKAWDAFAADVPGADAQWKADPVPRMIGGQQPAFDDDPVRQWTAHRVSRDIHGDPDDRRHIIHIHIDGD

Radius of gyration: 13.49 Å; Cα contacts (8 Å, |Δi|>4): 193; chains: 1; bounding box: 27×49×30 Å